Protein AF-A0A7K3BLW4-F1 (afdb_monomer)

Foldseek 3Di:
DDDQDWDWDADVQWIWIDTPPDPQIAIDSDPVRSVVSSVVSVVVPDDDDCVVVPDDDDDPDPPVPPVPPPD

Nearest PDB structures (foldseek):
  6g1c-assembly1_V  TM=6.803E-01  e=3.242E-01  Burkholderia pseudomallei K96243
  2ljh-assembly1_A  TM=4.988E-01  e=4.478E-01  Drosophila melanogaster
  7z05-assembly1_A  TM=4.127E-01  e=1.629E+00  White bream virus

Mean predicted aligned error: 13.61 Å

Secondary structure (DSSP, 8-state):
------EEEEETTEEEEE-TTS--EEEESSHHHHHHHHHHHHHHH-PPPGGGT---S--TTTGGGGGGS--

Solvent-accessible surface area (backbone atoms only — not comparable to full-atom values): 4460 Å² total; per-residue (Å²): 134,84,73,72,62,72,42,76,46,78,54,89,81,24,20,40,28,44,35,66,95,53,93,36,59,6,56,25,73,40,65,68,45,5,50,54,36,22,51,51,40,47,56,70,69,56,70,77,61,66,79,76,72,71,67,89,77,90,69,94,80,65,73,80,64,68,83,70,75,85,121

Structure (mmCIF, N/CA/C/O backbone):
data_AF-A0A7K3BLW4-F1
#
_entry.id   AF-A0A7K3BLW4-F1
#
loop_
_atom_site.group_PDB
_atom_site.id
_atom_site.type_symbol
_atom_site.label_atom_id
_atom_site.label_alt_id
_atom_site.label_comp_id
_atom_site.label_asym_id
_atom_site.label_entity_id
_atom_site.label_seq_id
_atom_site.pdbx_PDB_ins_code
_atom_site.Cartn_x
_atom_site.Cartn_y
_atom_site.Cartn_z
_atom_site.occupancy
_atom_site.B_iso_or_equiv
_atom_site.auth_seq_id
_atom_site.auth_comp_id
_atom_site.auth_asym_id
_atom_site.auth_atom_id
_atom_site.pdbx_PDB_model_num
ATOM 1 N N . MET A 1 1 ? -6.407 14.084 -18.902 1.00 41.22 1 MET A N 1
ATOM 2 C CA . MET A 1 1 ? -5.799 12.747 -18.749 1.00 41.22 1 MET A CA 1
ATOM 3 C C . MET A 1 1 ? -5.708 12.491 -17.259 1.00 41.22 1 MET A C 1
ATOM 5 O O . MET A 1 1 ? -5.105 13.307 -16.581 1.00 41.22 1 MET A O 1
ATOM 9 N N . VAL A 1 2 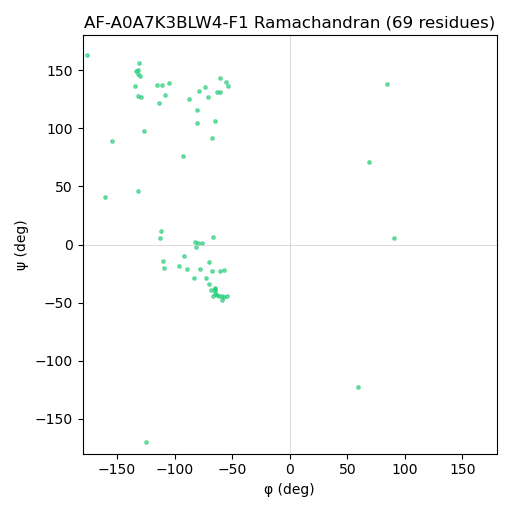? -6.409 11.482 -16.741 1.00 49.94 2 VAL A N 1
ATOM 10 C CA . VAL A 1 2 ? -6.272 11.058 -15.339 1.00 49.94 2 VAL A CA 1
ATOM 11 C C . VAL A 1 2 ? -5.021 10.195 -15.283 1.00 49.94 2 VAL A C 1
ATOM 13 O O . VAL A 1 2 ? -4.958 9.173 -15.961 1.00 49.94 2 VAL A O 1
ATOM 16 N N . GLU A 1 3 ? -4.008 10.652 -14.558 1.00 52.50 3 GLU A N 1
ATOM 17 C CA . GLU A 1 3 ? -2.839 9.832 -14.245 1.00 52.50 3 GLU A CA 1
ATOM 18 C C . GLU A 1 3 ? -3.298 8.596 -13.450 1.00 52.50 3 GLU A C 1
ATOM 20 O O . GLU A 1 3 ? -4.232 8.717 -12.646 1.00 52.50 3 GLU A O 1
ATOM 25 N N . PRO A 1 4 ? -2.706 7.403 -13.657 1.00 55.31 4 PRO A N 1
ATOM 26 C CA . PRO A 1 4 ? -3.011 6.244 -12.830 1.00 55.31 4 PRO A CA 1
ATOM 27 C C . PRO A 1 4 ? -2.487 6.501 -11.414 1.00 55.31 4 PRO A C 1
ATOM 29 O O . PRO A 1 4 ? -1.327 6.252 -11.099 1.00 55.31 4 PRO A O 1
ATOM 32 N N . ALA A 1 5 ? -3.340 7.061 -10.560 1.00 73.06 5 ALA A N 1
ATOM 33 C CA . ALA A 1 5 ? -3.008 7.294 -9.166 1.00 73.06 5 ALA A CA 1
ATOM 34 C C . ALA A 1 5 ? -3.019 5.963 -8.405 1.00 73.06 5 ALA A C 1
ATOM 36 O O . ALA A 1 5 ? -3.943 5.157 -8.549 1.00 73.06 5 ALA A O 1
ATOM 37 N N . VAL A 1 6 ? -2.004 5.747 -7.565 1.00 86.12 6 VAL A N 1
ATOM 38 C CA . VAL A 1 6 ? -2.029 4.666 -6.577 1.00 86.12 6 VAL A CA 1
ATOM 39 C C . VAL A 1 6 ? -3.211 4.908 -5.640 1.00 86.12 6 VAL A C 1
ATOM 41 O O . VAL A 1 6 ? -3.412 6.018 -5.147 1.00 86.12 6 VAL A O 1
ATOM 44 N N . THR A 1 7 ? -4.010 3.874 -5.409 1.00 89.69 7 THR A N 1
ATOM 45 C CA . THR A 1 7 ? -5.222 3.942 -4.587 1.00 89.69 7 THR A CA 1
ATOM 46 C C . THR A 1 7 ? -5.063 3.069 -3.358 1.00 89.69 7 THR A C 1
ATOM 48 O O . THR A 1 7 ? -4.599 1.936 -3.458 1.00 89.69 7 THR A O 1
ATOM 51 N N . ILE A 1 8 ? -5.487 3.584 -2.206 1.00 92.38 8 ILE A N 1
ATOM 52 C CA . ILE A 1 8 ? -5.643 2.813 -0.975 1.00 92.38 8 ILE A CA 1
ATOM 53 C C . ILE A 1 8 ? -7.130 2.685 -0.656 1.00 92.38 8 ILE A C 1
ATOM 55 O O . ILE A 1 8 ? -7.894 3.640 -0.806 1.00 92.38 8 ILE A O 1
ATOM 59 N N . ARG A 1 9 ? -7.549 1.492 -0.244 1.00 92.88 9 ARG A N 1
ATOM 60 C CA . ARG A 1 9 ? -8.906 1.218 0.233 1.00 92.88 9 ARG A CA 1
ATOM 61 C C . ARG A 1 9 ? -8.844 0.413 1.521 1.00 92.88 9 ARG A C 1
ATOM 63 O O . ARG A 1 9 ? -7.937 -0.397 1.693 1.00 92.88 9 ARG A O 1
ATOM 70 N N . GLN A 1 10 ? -9.829 0.598 2.385 1.00 92.12 10 GLN A N 1
ATOM 71 C CA . GLN A 1 10 ? -10.042 -0.298 3.512 1.00 92.12 10 GLN A CA 1
ATOM 72 C C . GLN A 1 10 ? -10.758 -1.566 3.014 1.00 92.12 10 GLN A C 1
ATOM 74 O O . GLN A 1 10 ? -11.730 -1.474 2.262 1.00 92.12 10 GLN A O 1
ATOM 79 N N . ASP A 1 11 ? -10.260 -2.734 3.405 1.00 90.38 11 ASP A N 1
ATOM 80 C CA . ASP A 1 11 ? -10.807 -4.055 3.090 1.00 90.38 11 ASP A CA 1
ATOM 81 C C . ASP A 1 11 ? -11.010 -4.813 4.409 1.00 90.38 11 ASP A C 1
ATOM 83 O O . ASP A 1 11 ? -10.066 -5.321 5.015 1.00 90.38 11 ASP A O 1
ATOM 87 N N . GLY A 1 12 ? -12.245 -4.797 4.917 1.00 91.25 12 GLY A N 1
ATOM 88 C CA . GLY A 1 12 ? -12.569 -5.334 6.240 1.00 91.25 12 GLY A CA 1
ATOM 89 C C . GLY A 1 12 ? -11.796 -4.637 7.370 1.00 91.25 12 GLY A C 1
ATOM 90 O O . GLY A 1 12 ? -11.889 -3.420 7.546 1.00 91.25 12 GLY A O 1
ATOM 91 N N . GLU A 1 13 ? -11.045 -5.426 8.143 1.00 89.19 13 GLU A N 1
ATOM 92 C CA . GLU A 1 13 ? -10.173 -4.952 9.232 1.00 89.19 13 GLU A CA 1
ATOM 93 C C . GLU A 1 13 ? -8.807 -4.437 8.740 1.00 89.19 13 GLU A C 1
ATOM 95 O O . GLU A 1 13 ? -7.998 -3.982 9.546 1.00 89.19 13 GLU A O 1
ATOM 100 N N . GLY A 1 14 ? -8.529 -4.511 7.435 1.00 93.88 14 GLY A N 1
ATOM 101 C CA . GLY A 1 14 ? -7.248 -4.12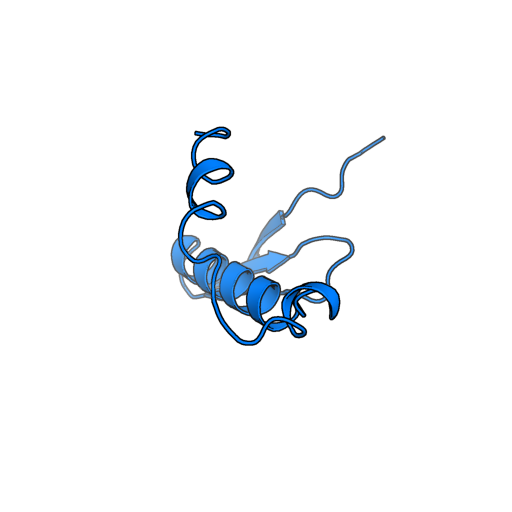4 6.853 1.00 93.88 14 GLY A CA 1
ATOM 102 C C . GLY A 1 14 ? -7.355 -3.086 5.742 1.00 93.88 14 GLY A C 1
ATOM 103 O O . GLY A 1 14 ? -8.397 -2.485 5.490 1.00 93.88 14 GLY A O 1
ATOM 104 N N . TYR A 1 15 ? -6.232 -2.889 5.063 1.00 95.38 15 TYR A N 1
ATOM 105 C CA . TYR A 1 15 ? -6.038 -1.947 3.974 1.00 95.38 15 TYR A CA 1
ATOM 106 C C . TYR A 1 15 ? -5.387 -2.646 2.789 1.00 95.38 15 TYR A C 1
ATOM 108 O O . TYR A 1 15 ? -4.532 -3.523 2.948 1.00 95.38 15 TYR A O 1
ATOM 116 N N . VAL A 1 16 ? -5.786 -2.220 1.596 1.00 94.62 16 VAL A N 1
ATOM 117 C CA . VAL A 1 16 ? -5.279 -2.713 0.320 1.00 94.62 16 VAL A CA 1
ATOM 118 C C . VAL A 1 16 ? -4.862 -1.525 -0.536 1.00 94.62 16 VAL A C 1
ATOM 120 O O . VAL A 1 16 ? -5.652 -0.608 -0.766 1.00 94.62 16 VAL A O 1
ATOM 123 N N . VAL A 1 17 ? -3.626 -1.562 -1.025 1.00 93.75 17 VAL A N 1
ATOM 124 C CA . VAL A 1 17 ? -3.043 -0.567 -1.929 1.00 93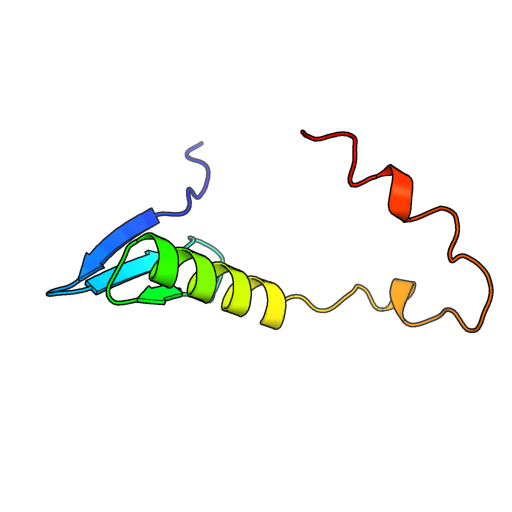.75 17 VAL A CA 1
ATOM 125 C C . VAL A 1 17 ? -2.900 -1.184 -3.317 1.00 93.75 17 VAL A C 1
ATOM 127 O O . VAL A 1 17 ? -2.342 -2.271 -3.463 1.00 93.75 17 VAL A O 1
ATOM 130 N N . THR A 1 18 ? -3.411 -0.496 -4.338 1.00 91.88 18 THR A N 1
ATOM 131 C CA . THR A 1 18 ? -3.379 -0.934 -5.741 1.00 91.88 18 THR A CA 1
ATOM 132 C C . THR A 1 18 ? -2.953 0.203 -6.661 1.00 91.88 18 THR A C 1
ATOM 134 O O . THR A 1 18 ? -3.459 1.320 -6.534 1.00 91.88 18 THR A O 1
ATOM 137 N N . CYS A 1 19 ? -2.079 -0.082 -7.626 1.00 85.62 19 CYS A N 1
ATOM 138 C CA . CYS A 1 19 ? -1.672 0.873 -8.656 1.00 85.62 19 CYS A CA 1
ATOM 139 C C . CYS A 1 19 ? -2.155 0.415 -10.042 1.00 85.62 19 CYS A C 1
ATOM 141 O O . CYS A 1 19 ? -1.803 -0.688 -10.466 1.00 85.62 19 CYS A O 1
ATOM 143 N N . PRO A 1 20 ? -2.952 1.225 -10.764 1.00 81.69 20 PRO A N 1
ATOM 144 C CA . PRO A 1 20 ? -3.355 0.890 -12.123 1.00 81.69 20 PRO A CA 1
ATOM 145 C C . PRO A 1 20 ? -2.129 0.816 -13.043 1.00 81.69 20 PRO A C 1
ATOM 147 O O . PRO A 1 20 ? -1.320 1.737 -13.075 1.00 81.69 20 PRO A O 1
ATOM 150 N N . GLY A 1 21 ? -2.014 -0.261 -13.823 1.00 77.62 21 GLY A N 1
ATOM 151 C CA . GLY A 1 21 ? -0.875 -0.478 -14.725 1.00 77.62 21 GLY A CA 1
ATOM 152 C C . GLY A 1 21 ? 0.293 -1.248 -14.104 1.00 77.62 21 GLY A C 1
ATOM 153 O O . GLY A 1 21 ? 1.314 -1.413 -14.763 1.00 77.62 21 GLY A O 1
ATOM 154 N N . THR A 1 22 ? 0.139 -1.743 -12.873 1.00 79.00 22 THR A N 1
ATOM 155 C CA . THR A 1 22 ? 1.090 -2.656 -12.225 1.00 79.00 22 THR A CA 1
ATOM 156 C C . THR A 1 22 ? 0.328 -3.833 -11.625 1.00 79.00 22 THR A C 1
ATOM 158 O O . THR A 1 22 ? -0.787 -3.646 -11.137 1.00 79.00 22 THR A O 1
ATOM 161 N N . ASP A 1 23 ? 0.958 -5.001 -11.552 1.00 83.62 23 ASP A N 1
ATOM 162 C CA . ASP A 1 23 ? 0.446 -6.142 -10.782 1.00 83.62 23 ASP A CA 1
ATOM 163 C C . ASP A 1 23 ? 0.788 -6.055 -9.278 1.00 83.62 23 ASP A C 1
ATOM 165 O O . ASP A 1 23 ? 0.444 -6.949 -8.503 1.00 83.62 23 ASP A O 1
ATOM 169 N N . ALA A 1 24 ? 1.440 -4.973 -8.830 1.00 84.56 24 ALA A N 1
ATOM 170 C CA . ALA A 1 24 ? 1.778 -4.774 -7.427 1.00 84.56 24 ALA A CA 1
ATOM 171 C C . ALA A 1 24 ? 0.523 -4.472 -6.591 1.00 84.56 24 ALA A C 1
ATOM 173 O O . ALA A 1 24 ? -0.246 -3.542 -6.862 1.00 84.56 24 ALA A O 1
ATOM 174 N N . VAL A 1 25 ? 0.346 -5.253 -5.527 1.00 90.56 25 VAL A N 1
ATOM 175 C CA . VAL A 1 25 ? -0.726 -5.097 -4.544 1.00 90.56 25 VAL A CA 1
ATOM 176 C C . VAL A 1 25 ? -0.102 -5.159 -3.162 1.00 90.56 25 VAL A C 1
ATOM 178 O O . VAL A 1 25 ? 0.606 -6.116 -2.864 1.00 90.56 25 VAL A O 1
ATOM 181 N N . GLY A 1 26 ? -0.385 -4.158 -2.331 1.00 93.44 26 GLY A N 1
ATOM 182 C CA . GLY A 1 26 ? 0.010 -4.155 -0.927 1.00 93.44 26 GLY A CA 1
ATOM 183 C C . GLY A 1 26 ? -1.163 -4.437 -0.009 1.00 93.44 26 GLY A C 1
ATOM 184 O O . GLY A 1 26 ? -2.255 -3.914 -0.239 1.00 93.44 26 GLY A O 1
ATOM 185 N N . ARG A 1 27 ? -0.961 -5.242 1.033 1.00 94.62 27 ARG A N 1
ATOM 186 C CA . ARG A 1 27 ? -1.984 -5.554 2.040 1.00 94.62 27 ARG A CA 1
ATOM 187 C C . ARG A 1 27 ? -1.441 -5.406 3.454 1.00 94.62 27 ARG A C 1
ATOM 189 O O . ARG A 1 27 ? -0.280 -5.698 3.724 1.00 94.62 27 ARG A O 1
ATOM 196 N N . GLY A 1 28 ? -2.293 -4.996 4.387 1.00 93.88 28 GLY A N 1
ATOM 197 C CA . GLY A 1 28 ? -1.914 -4.960 5.797 1.00 93.88 28 GLY A CA 1
ATOM 198 C C . GLY A 1 28 ? -3.047 -4.556 6.738 1.00 93.88 28 GLY A C 1
ATOM 199 O O . GLY A 1 28 ? -4.029 -3.976 6.291 1.00 93.88 28 GLY A O 1
ATOM 200 N N . PRO A 1 29 ? -2.921 -4.825 8.049 1.00 93.25 29 PRO A N 1
ATOM 201 C CA . PRO A 1 29 ? -3.905 -4.411 9.055 1.00 93.25 29 PRO A CA 1
ATOM 202 C C . PRO A 1 29 ? -3.918 -2.890 9.296 1.00 93.25 29 PRO A C 1
ATOM 204 O O . PRO A 1 29 ? -4.842 -2.358 9.897 1.00 93.25 29 PRO A O 1
ATOM 207 N N . THR A 1 30 ? -2.891 -2.172 8.837 1.00 94.38 30 THR A N 1
ATOM 208 C CA . THR A 1 30 ? -2.793 -0.710 8.904 1.00 94.38 30 THR A CA 1
ATOM 209 C C . THR A 1 30 ? -2.398 -0.152 7.543 1.00 94.38 30 THR A C 1
ATOM 211 O O . THR A 1 30 ? -1.756 -0.846 6.749 1.00 94.38 30 THR A O 1
ATOM 214 N N . GLU A 1 31 ? -2.733 1.113 7.285 1.00 92.06 31 GLU A N 1
ATOM 215 C CA . GLU A 1 31 ? -2.348 1.801 6.046 1.00 92.06 31 GLU A CA 1
ATOM 216 C C . GLU A 1 31 ? -0.836 1.752 5.819 1.00 92.06 31 GLU A C 1
ATOM 218 O O . GLU A 1 31 ? -0.380 1.424 4.726 1.00 92.06 31 GLU A O 1
ATOM 223 N N . THR A 1 32 ? -0.048 2.003 6.870 1.00 92.94 32 THR A N 1
ATOM 224 C CA . THR A 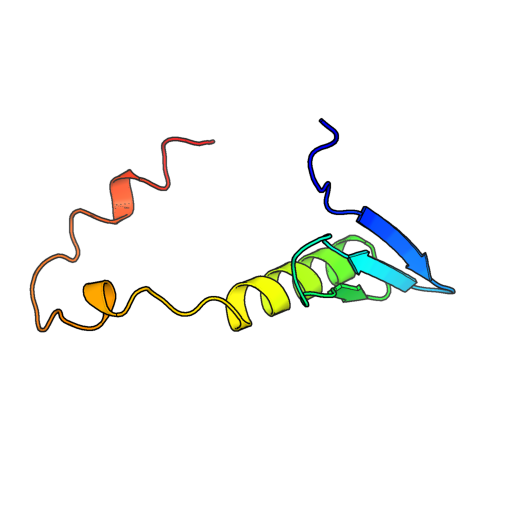1 32 ? 1.416 1.939 6.815 1.00 92.94 32 THR A CA 1
ATOM 225 C C . THR A 1 32 ? 1.901 0.567 6.364 1.00 92.94 32 THR A C 1
ATOM 227 O O . THR A 1 32 ? 2.768 0.481 5.497 1.00 92.94 32 THR A O 1
ATOM 230 N N . GLN A 1 33 ? 1.327 -0.508 6.911 1.00 91.75 33 GLN A N 1
ATOM 231 C CA . GLN A 1 33 ? 1.749 -1.862 6.566 1.00 91.75 33 GLN A CA 1
ATOM 232 C C . GLN A 1 33 ? 1.375 -2.219 5.124 1.00 91.75 33 GLN A C 1
ATOM 234 O O . GLN A 1 33 ? 2.189 -2.826 4.429 1.00 91.75 33 GLN A O 1
ATOM 239 N N . ALA A 1 34 ? 0.195 -1.793 4.663 1.00 92.81 34 ALA A N 1
ATOM 240 C CA . ALA A 1 34 ? -0.237 -1.985 3.282 1.00 92.81 34 ALA A CA 1
ATOM 241 C C . ALA A 1 34 ? 0.650 -1.218 2.288 1.00 92.81 34 ALA A C 1
ATOM 243 O O . ALA A 1 34 ? 0.980 -1.747 1.229 1.00 92.81 34 ALA A O 1
ATOM 244 N N . TRP A 1 35 ? 1.108 -0.013 2.640 1.00 90.75 35 TRP A N 1
ATOM 245 C CA . TRP A 1 35 ? 2.092 0.724 1.844 1.00 90.75 35 TRP A CA 1
ATOM 246 C C . TRP A 1 35 ? 3.460 0.046 1.814 1.00 90.75 35 TRP A C 1
ATOM 248 O O . TRP A 1 35 ? 4.060 -0.058 0.747 1.00 90.75 35 TRP A O 1
ATOM 258 N N . THR A 1 36 ? 3.961 -0.431 2.956 1.00 90.88 36 THR A N 1
ATOM 259 C CA . THR A 1 36 ? 5.233 -1.168 3.010 1.00 90.88 36 THR A CA 1
ATOM 260 C C . THR A 1 36 ? 5.196 -2.417 2.130 1.00 90.88 36 THR A C 1
ATOM 262 O O . THR A 1 36 ? 6.138 -2.654 1.376 1.00 90.88 36 THR A O 1
ATOM 265 N N . ASP A 1 37 ? 4.102 -3.177 2.187 1.00 89.19 37 ASP A N 1
ATOM 266 C CA . ASP A 1 37 ? 3.898 -4.371 1.362 1.00 89.19 37 ASP A CA 1
ATOM 267 C C . ASP A 1 37 ? 3.796 -4.019 -0.133 1.00 89.19 37 ASP A C 1
ATOM 269 O O . ASP A 1 37 ? 4.456 -4.640 -0.964 1.00 89.19 37 ASP A O 1
ATOM 273 N N . PHE A 1 38 ? 3.074 -2.944 -0.477 1.00 91.62 38 PHE A N 1
ATOM 274 C CA . PHE A 1 38 ? 2.971 -2.452 -1.855 1.00 91.62 38 PHE A CA 1
ATOM 275 C C . PHE A 1 38 ? 4.339 -2.089 -2.445 1.00 91.62 38 PHE A C 1
ATOM 277 O O . PHE A 1 38 ? 4.665 -2.514 -3.553 1.00 91.62 38 PHE A O 1
ATOM 284 N N . TRP A 1 39 ? 5.162 -1.334 -1.710 1.00 87.88 39 TRP A N 1
ATOM 285 C CA . TRP A 1 39 ? 6.509 -0.982 -2.164 1.00 87.88 39 TRP A CA 1
ATOM 286 C C . TRP A 1 39 ? 7.404 -2.213 -2.287 1.00 87.88 39 TRP A C 1
ATOM 288 O O . TRP A 1 39 ? 8.157 -2.314 -3.251 1.00 87.88 39 TRP A O 1
ATOM 298 N N . ALA A 1 40 ? 7.299 -3.176 -1.370 1.00 87.62 40 ALA A N 1
ATOM 299 C CA . ALA A 1 40 ? 8.038 -4.429 -1.482 1.00 87.62 40 ALA A CA 1
ATOM 300 C C . ALA A 1 40 ? 7.655 -5.203 -2.756 1.00 87.62 40 ALA A C 1
ATOM 302 O O . ALA A 1 40 ? 8.543 -5.652 -3.482 1.00 87.62 40 ALA A O 1
ATOM 303 N N . ALA A 1 41 ? 6.359 -5.295 -3.070 1.00 85.62 41 ALA A N 1
ATOM 304 C CA . ALA A 1 41 ? 5.866 -5.930 -4.291 1.00 85.62 41 ALA A CA 1
ATOM 305 C C . A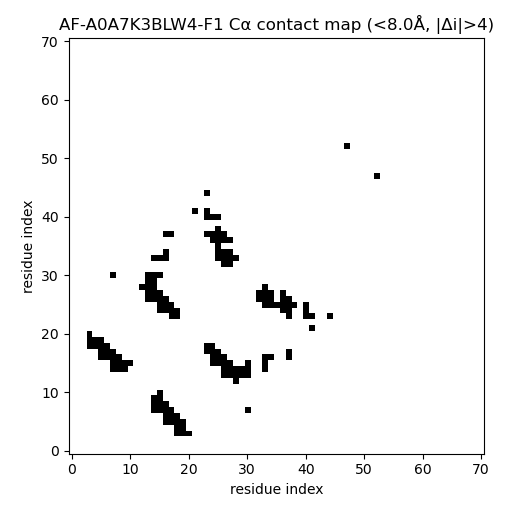LA A 1 41 ? 6.334 -5.193 -5.559 1.00 85.62 41 ALA A C 1
ATOM 307 O O . ALA A 1 41 ? 6.808 -5.824 -6.503 1.00 85.62 41 ALA A O 1
ATOM 308 N N . LEU A 1 42 ? 6.275 -3.859 -5.558 1.00 84.94 42 LEU A N 1
ATOM 309 C CA . LEU A 1 42 ? 6.714 -3.031 -6.683 1.00 84.94 42 LEU A CA 1
ATOM 310 C C . LEU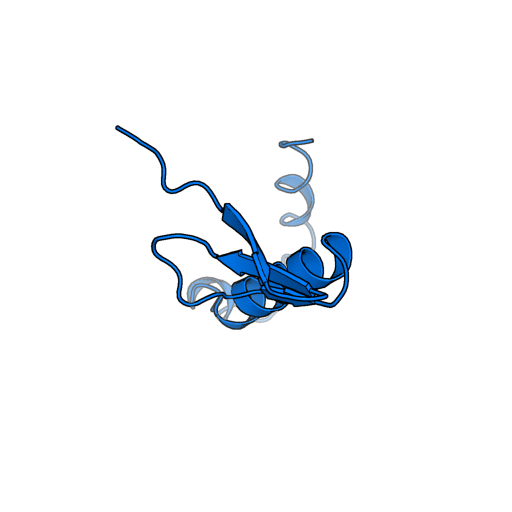 A 1 42 ? 8.226 -3.158 -6.938 1.00 84.94 42 LEU A C 1
ATOM 312 O O . LEU A 1 42 ? 8.668 -3.234 -8.082 1.00 84.94 42 LEU A O 1
ATOM 316 N N . HIS A 1 43 ? 9.027 -3.208 -5.873 1.00 80.88 43 HIS A N 1
ATOM 317 C CA . HIS A 1 43 ? 10.475 -3.390 -5.968 1.00 80.88 43 HIS A CA 1
ATOM 318 C C . HIS A 1 43 ? 10.876 -4.819 -6.354 1.00 80.88 43 HIS A C 1
ATOM 320 O O . HIS A 1 43 ? 11.924 -4.998 -6.967 1.00 80.88 43 HIS A O 1
ATOM 326 N N . ALA A 1 44 ? 10.074 -5.831 -6.010 1.00 76.94 44 ALA A N 1
ATOM 327 C CA . ALA A 1 44 ? 10.339 -7.217 -6.393 1.00 76.94 44 ALA A CA 1
ATOM 328 C C . ALA A 1 44 ? 10.149 -7.457 -7.900 1.00 76.94 44 ALA A C 1
ATOM 330 O O . ALA A 1 44 ? 10.876 -8.260 -8.486 1.00 76.94 44 ALA A O 1
ATOM 331 N N . ASP A 1 45 ? 9.200 -6.754 -8.524 1.00 65.94 45 ASP A N 1
ATOM 332 C CA . ASP A 1 45 ? 8.976 -6.820 -9.973 1.00 65.94 45 ASP A CA 1
ATOM 333 C C . ASP A 1 45 ? 10.007 -6.002 -10.767 1.00 65.94 45 ASP A C 1
ATOM 335 O O . ASP A 1 45 ? 10.284 -6.266 -11.941 1.00 65.94 45 ASP A O 1
ATOM 339 N N . TRP A 1 46 ? 10.657 -5.039 -10.108 1.00 60.78 46 TRP A N 1
ATOM 340 C CA . TRP A 1 46 ? 11.715 -4.258 -10.723 1.00 60.78 46 TRP A CA 1
ATOM 341 C C . TRP A 1 46 ? 12.927 -5.136 -11.060 1.00 60.78 46 TRP A C 1
ATOM 343 O O . TRP A 1 46 ? 13.734 -5.515 -10.208 1.00 60.78 46 TRP A O 1
ATOM 353 N N . LYS A 1 47 ? 13.098 -5.420 -12.351 1.00 57.06 47 LYS A N 1
ATOM 354 C CA . LYS A 1 47 ? 14.359 -5.911 -12.904 1.00 57.06 47 LYS A CA 1
ATOM 355 C C . LYS A 1 47 ? 15.236 -4.716 -13.280 1.00 57.06 47 LYS A C 1
ATOM 357 O O . LYS A 1 47 ? 14.788 -3.894 -14.084 1.00 57.06 47 LYS A O 1
ATOM 362 N N . PRO A 1 48 ? 16.485 -4.623 -12.783 1.00 53.09 48 PRO A N 1
ATOM 363 C CA . PRO A 1 48 ? 17.422 -3.643 -13.312 1.00 53.09 48 PRO A CA 1
ATOM 364 C C . PRO A 1 48 ? 17.559 -3.845 -14.828 1.00 53.09 48 PRO A C 1
ATOM 366 O O . PRO A 1 48 ? 17.613 -4.998 -15.273 1.00 53.09 48 PRO A O 1
ATOM 369 N N . PRO A 1 49 ? 17.623 -2.768 -15.634 1.00 53.41 49 PRO A N 1
ATOM 370 C CA . PRO A 1 49 ? 17.998 -2.896 -17.036 1.00 53.41 49 PRO A CA 1
ATOM 371 C C . PRO A 1 49 ? 19.336 -3.642 -17.120 1.00 53.41 49 PRO A C 1
ATOM 373 O O . PRO A 1 49 ? 20.243 -3.387 -16.326 1.00 53.41 49 PRO A O 1
ATOM 376 N N . ASP A 1 50 ? 19.449 -4.587 -18.059 1.00 53.66 50 ASP A N 1
ATOM 377 C CA . ASP A 1 50 ? 20.621 -5.472 -18.197 1.00 53.66 50 ASP A CA 1
ATOM 378 C C . ASP A 1 50 ? 21.935 -4.676 -18.377 1.00 53.66 50 ASP A C 1
ATOM 380 O O . ASP A 1 50 ? 23.006 -5.138 -17.991 1.00 53.66 50 ASP A O 1
ATOM 384 N N . GLU A 1 51 ? 21.833 -3.419 -18.822 1.00 53.41 51 GLU A N 1
ATOM 385 C CA . GLU A 1 51 ? 22.919 -2.435 -18.911 1.00 53.41 51 GLU A CA 1
ATOM 386 C C . GLU A 1 51 ? 23.577 -2.087 -17.558 1.00 53.41 51 GLU A C 1
ATOM 388 O O . GLU A 1 51 ? 24.733 -1.678 -17.535 1.00 53.41 51 GLU A O 1
ATOM 393 N N . LEU A 1 52 ? 22.897 -2.294 -16.422 1.00 51.25 52 LEU A N 1
ATOM 394 C CA . LEU A 1 52 ? 23.481 -2.176 -15.073 1.00 51.25 52 LEU A CA 1
ATOM 395 C C . LEU A 1 52 ? 24.044 -3.503 -14.542 1.00 51.25 52 LEU A C 1
ATOM 397 O O . LEU A 1 52 ? 24.706 -3.522 -13.504 1.00 51.25 52 LEU A O 1
ATOM 401 N N . ARG A 1 53 ? 23.776 -4.622 -15.226 1.00 48.19 53 ARG A N 1
ATOM 402 C CA . ARG A 1 53 ? 24.268 -5.957 -14.850 1.00 48.19 53 ARG A CA 1
ATOM 4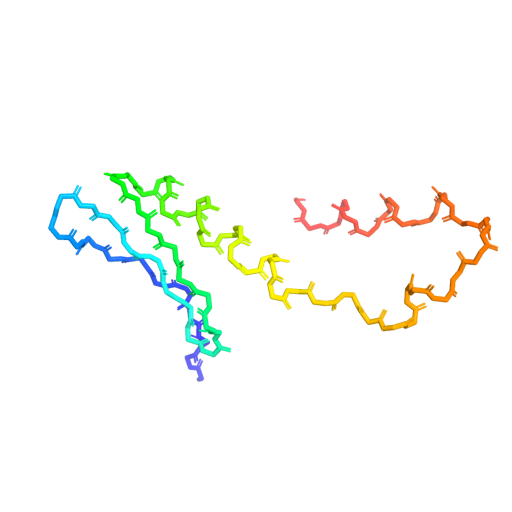03 C C . ARG A 1 53 ? 25.629 -6.266 -15.480 1.00 48.19 53 ARG A C 1
ATOM 405 O O . ARG A 1 53 ? 26.369 -7.102 -14.963 1.00 48.19 53 ARG A O 1
ATOM 412 N N . ALA A 1 54 ? 25.982 -5.564 -16.556 1.00 44.69 54 ALA A N 1
ATOM 413 C CA . ALA A 1 54 ? 27.281 -5.629 -17.212 1.00 44.69 54 ALA A CA 1
ATOM 414 C C . ALA A 1 54 ? 28.236 -4.548 -16.670 1.00 44.69 54 ALA A C 1
ATOM 416 O O . ALA A 1 54 ? 28.504 -3.547 -17.324 1.00 44.69 54 ALA A O 1
ATOM 417 N N . GLY A 1 55 ? 28.776 -4.757 -15.471 1.00 41.53 55 GLY A N 1
ATOM 418 C CA . GLY A 1 55 ? 29.847 -3.907 -14.950 1.00 41.53 55 GLY A CA 1
ATOM 419 C C . GLY A 1 55 ? 30.725 -4.632 -13.935 1.00 41.53 55 GLY A C 1
ATOM 420 O O . GLY A 1 55 ? 30.430 -4.584 -12.742 1.00 41.53 55 GLY A O 1
ATOM 421 N N . PRO A 1 56 ? 31.799 -5.321 -14.360 1.00 48.38 56 PRO A N 1
ATOM 422 C CA . PRO A 1 56 ? 32.812 -5.809 -13.441 1.00 48.38 56 PRO A CA 1
ATOM 423 C C . PRO A 1 56 ? 33.778 -4.666 -13.087 1.00 48.38 56 PRO A C 1
ATOM 425 O O . PRO A 1 56 ? 34.655 -4.331 -13.872 1.00 48.38 56 PRO A O 1
ATOM 428 N N . GLY A 1 57 ? 33.641 -4.113 -11.881 1.00 51.38 57 GLY A N 1
ATOM 429 C CA . GLY A 1 57 ? 34.643 -3.231 -11.271 1.00 51.38 57 GLY A CA 1
ATOM 430 C C . GLY A 1 57 ? 34.550 -1.752 -11.670 1.00 51.38 57 GLY A C 1
ATOM 431 O O . GLY A 1 57 ? 34.371 -1.415 -12.828 1.00 51.38 57 GLY A O 1
ATOM 432 N N . GLU A 1 58 ? 34.718 -0.877 -10.676 1.00 44.31 58 GLU A N 1
ATOM 433 C CA . GLU A 1 58 ? 34.971 0.569 -10.825 1.00 44.31 58 GLU A CA 1
ATOM 434 C C . GLU A 1 58 ? 33.847 1.477 -11.372 1.00 44.31 58 GLU A C 1
ATOM 436 O O . GLU A 1 58 ? 34.000 2.059 -12.431 1.00 44.31 58 GLU A O 1
ATOM 441 N N . ASP A 1 59 ? 32.770 1.733 -10.606 1.00 45.84 59 ASP A N 1
ATOM 442 C CA . ASP A 1 59 ? 32.136 3.081 -10.602 1.00 45.84 59 ASP A CA 1
ATOM 443 C C . ASP A 1 59 ? 31.242 3.351 -9.363 1.00 45.84 59 ASP A C 1
ATOM 445 O O . ASP A 1 59 ? 30.166 3.947 -9.426 1.00 45.84 59 ASP A O 1
ATOM 449 N N . HIS A 1 60 ? 31.681 2.932 -8.167 1.00 45.16 60 HIS A N 1
ATOM 450 C CA . HIS A 1 60 ? 30.935 3.127 -6.905 1.00 45.16 60 HIS A CA 1
ATOM 451 C C . HIS A 1 60 ? 30.812 4.610 -6.465 1.00 45.16 60 HIS A C 1
ATOM 453 O O . HIS A 1 60 ? 30.325 4.897 -5.374 1.00 45.16 60 HIS A O 1
ATOM 459 N N . ALA A 1 61 ? 31.249 5.579 -7.278 1.00 47.38 61 ALA A N 1
ATOM 460 C CA . ALA A 1 61 ? 31.369 6.981 -6.873 1.00 47.38 61 ALA A CA 1
ATOM 461 C C . ALA A 1 61 ? 30.352 7.944 -7.518 1.00 47.38 61 ALA A C 1
ATOM 463 O O . ALA A 1 61 ? 30.207 9.067 -7.027 1.00 47.38 61 ALA A O 1
ATOM 464 N N . ARG A 1 62 ? 29.622 7.561 -8.580 1.00 45.94 62 ARG A N 1
ATOM 465 C CA . ARG A 1 62 ? 28.715 8.501 -9.284 1.00 45.94 62 ARG A CA 1
ATOM 466 C C . ARG A 1 62 ? 27.216 8.260 -9.112 1.00 45.94 62 ARG A C 1
ATOM 468 O O . ARG A 1 62 ? 26.452 9.215 -9.250 1.00 45.94 62 ARG A O 1
ATOM 475 N N . GLY A 1 63 ? 26.786 7.062 -8.714 1.00 40.69 63 GLY A N 1
ATOM 476 C CA . GLY A 1 63 ? 25.359 6.747 -8.532 1.00 40.69 63 GLY A CA 1
ATOM 477 C C . GLY A 1 63 ? 24.672 7.490 -7.376 1.00 40.69 63 GLY A C 1
ATOM 478 O O . GLY A 1 63 ? 23.463 7.704 -7.403 1.00 40.69 63 GLY A O 1
ATOM 479 N N . LEU A 1 64 ? 25.432 7.966 -6.382 1.00 47.81 64 LEU A N 1
ATOM 480 C CA . LEU A 1 64 ? 24.875 8.598 -5.178 1.00 47.81 64 LEU A CA 1
ATOM 481 C C . LEU A 1 64 ? 24.439 10.068 -5.369 1.00 47.81 64 LEU A C 1
ATOM 483 O O . LEU A 1 64 ? 24.006 10.707 -4.412 1.00 47.81 64 LEU A O 1
ATOM 48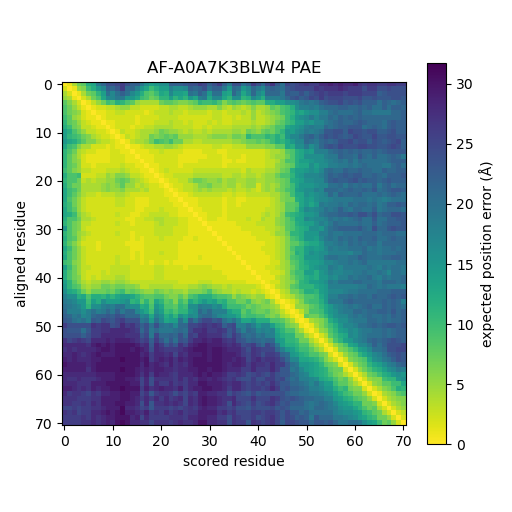7 N N . ARG A 1 65 ? 24.571 10.646 -6.574 1.00 43.22 65 ARG A N 1
ATOM 488 C CA . ARG A 1 65 ? 24.182 12.050 -6.829 1.00 43.22 65 ARG A CA 1
ATOM 489 C C . ARG A 1 65 ? 22.786 12.235 -7.424 1.00 43.22 65 ARG A C 1
ATOM 491 O O . ARG A 1 65 ? 22.252 13.331 -7.300 1.00 43.22 65 ARG A O 1
ATOM 498 N N . VAL A 1 66 ? 22.169 11.204 -8.004 1.00 42.03 66 VAL A N 1
ATOM 499 C CA . VAL A 1 66 ? 20.817 11.327 -8.592 1.00 42.03 66 VAL A CA 1
ATOM 500 C C . VAL A 1 66 ? 19.699 11.177 -7.555 1.00 42.03 66 VAL A C 1
ATOM 502 O O . VAL A 1 66 ? 18.671 11.833 -7.673 1.00 42.03 66 VAL A O 1
ATOM 505 N N . LEU A 1 67 ? 19.917 10.423 -6.474 1.00 44.41 67 LEU A N 1
ATOM 506 C CA . LEU A 1 67 ? 18.908 10.223 -5.422 1.00 44.41 67 LEU A CA 1
ATOM 507 C C . LEU A 1 67 ? 18.729 11.417 -4.464 1.00 44.41 67 LEU A C 1
ATOM 509 O O . LEU A 1 67 ? 17.921 11.341 -3.546 1.00 44.41 67 LEU A O 1
ATOM 513 N N . ARG A 1 68 ? 19.458 12.526 -4.662 1.00 42.38 68 ARG A N 1
ATOM 514 C CA . ARG A 1 68 ? 19.417 13.707 -3.777 1.00 42.38 68 ARG A CA 1
ATOM 515 C C . ARG A 1 68 ? 18.789 14.957 -4.404 1.00 42.38 68 ARG A C 1
ATOM 517 O O . ARG A 1 68 ? 18.940 16.036 -3.845 1.00 42.38 68 ARG A O 1
ATOM 524 N N . LEU A 1 69 ? 18.134 14.832 -5.560 1.00 39.06 69 LEU A N 1
ATOM 525 C CA . LEU A 1 69 ? 17.553 15.969 -6.293 1.00 39.06 69 LEU A CA 1
ATOM 526 C C . LEU A 1 69 ? 16.018 15.975 -6.359 1.00 39.06 69 LEU A C 1
ATOM 528 O O . LEU A 1 69 ? 15.454 16.861 -6.988 1.00 39.06 69 LEU A O 1
ATOM 532 N N . PHE A 1 70 ? 15.346 15.045 -5.677 1.00 44.53 70 PHE A N 1
ATOM 533 C CA . PHE A 1 70 ? 13.881 15.024 -5.564 1.00 44.53 70 PHE A CA 1
ATOM 534 C C . PHE A 1 70 ? 13.419 14.841 -4.109 1.00 44.53 70 PHE A C 1
ATOM 536 O O . PH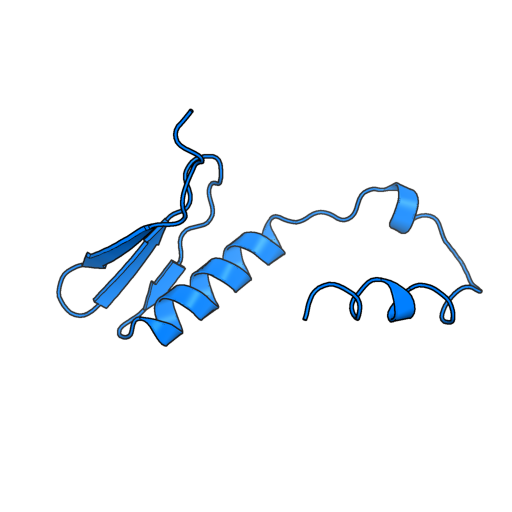E A 1 70 ? 12.562 14.008 -3.823 1.00 44.53 70 PHE A O 1
ATOM 543 N N . LEU A 1 71 ? 14.023 15.604 -3.194 1.00 39.66 71 LEU A N 1
ATOM 544 C CA . LEU A 1 71 ? 13.545 15.809 -1.823 1.00 39.66 71 LEU A CA 1
ATOM 545 C C . LEU A 1 71 ? 13.372 17.307 -1.579 1.00 39.66 71 LEU A C 1
ATOM 547 O O . LEU A 1 71 ? 14.304 18.053 -1.959 1.00 39.66 71 LEU A O 1
#

pLDDT: mean 71.11, std 21.0, range [39.06, 95.38]

Radius of gyration: 16.62 Å; Cα contacts (8 Å, |Δi|>4): 79; chains: 1; bounding box: 48×23×28 Å

Sequence (71 aa):
MVEPAVTIRQDGEGYVVTCPGTDAVGRGPTETQAWTDFWAALHADWKPPDELRAGPGEDHARGLRVLRLFL